Protein AF-A0A842NI59-F1 (afdb_monomer_lite)

Sequence (125 aa):
MMEKKIRGVEQELAMNCQPSLPPRSLVHLVGMAVEELKREGLVTGIKVEEEPFDYMALNGFRVYNDMGHLELSSPSYNSPMEAVVYDKVAELFSYYAVRNLKGYFREINAYKNNVSNVKEDGGWT

pLDDT: mean 88.49, std 12.4, range [40.47, 97.81]

Foldseek 3Di:
DQFFDKDKDKFWKAKAFPVGDDLQCLLVLLLQLLVLCVVVVQWDPDAPDPDRSFTAGPQGWTWGQDSNTTMTMHHIGGDVVVVVVVVVVVVVSQCSSCVVVVVVGVDMHIDRDDFDPDDDPPDGD

Structure (mmCIF, N/CA/C/O backbone):
data_AF-A0A842NI59-F1
#
_entry.id   AF-A0A842NI59-F1
#
loop_
_atom_site.group_PDB
_atom_site.id
_atom_site.type_symbol
_atom_site.label_atom_id
_atom_site.label_alt_id
_atom_site.label_comp_id
_atom_site.label_asym_id
_atom_site.label_entity_id
_atom_site.label_seq_id
_atom_site.pdbx_PDB_ins_code
_atom_site.Cartn_x
_atom_site.Cartn_y
_atom_site.Cartn_z
_atom_site.occupancy
_atom_site.B_iso_or_equiv
_atom_site.auth_seq_id
_atom_site.auth_comp_id
_atom_site.auth_asym_id
_atom_site.auth_atom_id
_atom_site.pdbx_PDB_model_num
ATOM 1 N N . MET A 1 1 ? 14.122 6.771 -30.384 1.00 64.62 1 MET A N 1
ATOM 2 C CA . MET A 1 1 ? 14.294 5.498 -29.647 1.00 64.62 1 MET A CA 1
ATOM 3 C C . MET A 1 1 ? 14.009 5.800 -28.183 1.00 64.62 1 MET A C 1
ATOM 5 O O . MET A 1 1 ? 14.539 6.793 -27.703 1.00 64.62 1 MET A O 1
ATOM 9 N N . MET A 1 2 ? 13.117 5.066 -27.513 1.00 66.81 2 MET A N 1
ATOM 10 C CA . MET A 1 2 ? 12.779 5.364 -26.115 1.00 66.81 2 MET A CA 1
ATOM 11 C C . MET A 1 2 ? 13.917 4.888 -25.203 1.00 66.81 2 MET A C 1
ATOM 13 O O . MET A 1 2 ? 14.394 3.763 -25.346 1.00 66.81 2 MET A O 1
ATOM 17 N N . GLU A 1 3 ? 14.390 5.763 -24.321 1.00 74.38 3 GLU A N 1
ATOM 18 C CA . GLU A 1 3 ? 15.573 5.527 -23.495 1.00 74.38 3 GLU A CA 1
ATOM 19 C C . GLU A 1 3 ? 15.314 4.452 -22.421 1.00 74.38 3 GLU A C 1
ATOM 21 O O . GLU A 1 3 ? 14.412 4.593 -21.585 1.00 74.38 3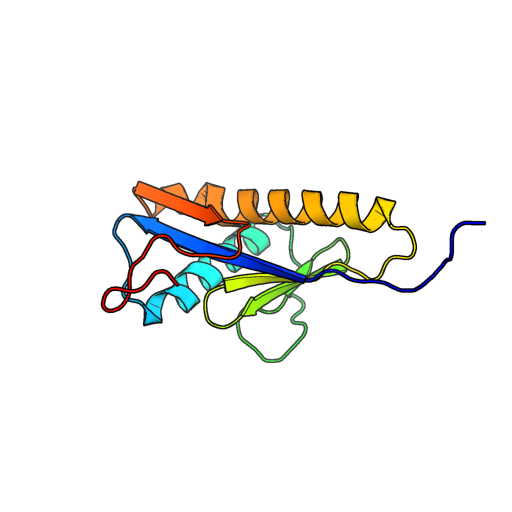 GLU A O 1
ATOM 26 N N . LYS A 1 4 ? 16.119 3.381 -22.430 1.00 82.56 4 LYS A N 1
ATOM 27 C CA . LYS A 1 4 ? 16.081 2.302 -21.433 1.00 82.56 4 LYS A CA 1
ATOM 28 C C . LYS A 1 4 ? 16.970 2.668 -20.239 1.00 82.56 4 LYS A C 1
ATOM 30 O O . LYS A 1 4 ? 18.153 2.346 -20.226 1.00 82.56 4 LYS A O 1
ATOM 35 N N . LYS A 1 5 ? 16.391 3.367 -19.265 1.00 89.62 5 LYS A N 1
ATOM 36 C CA . LYS A 1 5 ? 17.001 3.680 -17.963 1.00 89.62 5 LYS A CA 1
ATOM 37 C C . LYS A 1 5 ? 16.317 2.872 -16.870 1.00 89.62 5 LYS A C 1
ATOM 39 O O . LYS A 1 5 ? 15.096 2.749 -16.919 1.00 89.62 5 LYS A O 1
ATOM 44 N N . ILE A 1 6 ? 17.084 2.421 -15.883 1.00 94.06 6 ILE A N 1
ATOM 45 C CA . ILE A 1 6 ? 16.520 1.883 -14.642 1.00 94.06 6 ILE A CA 1
ATOM 46 C C . ILE A 1 6 ? 15.786 3.014 -13.920 1.00 94.06 6 ILE A C 1
ATOM 48 O O . ILE A 1 6 ? 16.285 4.138 -13.840 1.00 94.06 6 ILE A O 1
ATOM 52 N N . ARG A 1 7 ? 14.578 2.717 -13.452 1.00 94.62 7 ARG A N 1
ATOM 53 C CA . ARG A 1 7 ? 13.674 3.626 -12.748 1.00 94.62 7 ARG A CA 1
ATOM 54 C C . ARG A 1 7 ? 12.979 2.869 -11.618 1.00 94.62 7 ARG A C 1
ATOM 56 O O . ARG A 1 7 ? 12.899 1.642 -11.662 1.00 94.62 7 ARG A O 1
ATOM 63 N N . GLY A 1 8 ? 12.451 3.621 -10.665 1.00 96.06 8 GLY A N 1
ATOM 64 C CA . GLY A 1 8 ? 11.566 3.155 -9.605 1.00 96.06 8 GLY A CA 1
ATOM 65 C C . GLY A 1 8 ? 10.626 4.288 -9.198 1.00 96.06 8 GLY A C 1
ATOM 66 O O . GLY A 1 8 ? 10.885 5.450 -9.526 1.00 96.06 8 GLY A O 1
ATOM 67 N N . VAL A 1 9 ? 9.534 3.939 -8.528 1.00 95.88 9 VAL A N 1
ATOM 68 C CA . VAL A 1 9 ? 8.608 4.882 -7.902 1.00 95.88 9 VAL A CA 1
ATOM 69 C C . VAL A 1 9 ? 8.275 4.401 -6.496 1.00 95.88 9 VAL A C 1
ATOM 71 O O . VAL A 1 9 ? 8.064 3.209 -6.276 1.00 95.88 9 VAL A O 1
ATOM 74 N N . GLU A 1 10 ? 8.213 5.351 -5.577 1.00 96.38 10 GLU A N 1
ATOM 75 C CA . GLU A 1 10 ? 7.811 5.180 -4.186 1.00 96.38 10 GLU A CA 1
ATOM 76 C C . GLU A 1 10 ? 6.480 5.904 -3.982 1.00 96.38 10 GLU A C 1
ATOM 78 O O . GLU A 1 10 ? 6.249 6.983 -4.538 1.00 96.38 10 GLU A O 1
ATOM 83 N N . GLN A 1 11 ? 5.558 5.256 -3.275 1.00 96.44 11 GLN A N 1
ATOM 84 C CA . GLN A 1 11 ? 4.232 5.790 -2.981 1.00 96.44 11 GLN A CA 1
ATOM 85 C C . GLN A 1 11 ? 3.944 5.638 -1.498 1.00 96.44 11 GLN A C 1
ATOM 87 O O . GLN A 1 11 ? 3.689 4.529 -1.031 1.00 96.44 11 GLN A O 1
ATOM 92 N N . GLU A 1 12 ? 3.916 6.764 -0.799 1.00 95.69 12 GLU A N 1
ATOM 93 C CA . GLU A 1 12 ? 3.452 6.864 0.578 1.00 95.69 12 GLU A CA 1
ATOM 94 C C . GLU A 1 12 ? 1.931 7.036 0.596 1.00 95.69 12 GLU A C 1
ATOM 96 O O . GLU A 1 12 ? 1.373 7.946 -0.026 1.00 95.69 12 GLU A O 1
ATOM 101 N N . LEU A 1 13 ? 1.238 6.142 1.299 1.00 95.94 13 LEU A N 1
ATOM 102 C CA . LEU A 1 13 ? -0.209 6.193 1.450 1.00 95.94 13 LEU A CA 1
ATOM 103 C C . LEU A 1 13 ? -0.569 6.600 2.876 1.00 95.94 13 LEU A C 1
ATOM 105 O O . LEU A 1 13 ? -0.317 5.866 3.837 1.00 95.94 13 LEU A O 1
ATOM 109 N N . ALA A 1 14 ? -1.232 7.748 3.004 1.00 93.62 14 ALA A N 1
ATOM 110 C CA . ALA A 1 14 ? -1.803 8.186 4.270 1.00 93.62 14 ALA A CA 1
ATOM 111 C C . ALA A 1 14 ? -3.012 7.322 4.629 1.00 93.62 14 ALA A C 1
ATOM 113 O O . ALA A 1 14 ? -3.867 7.056 3.784 1.00 93.62 14 ALA A O 1
ATOM 114 N N . MET A 1 15 ? -3.114 6.899 5.890 1.00 93.31 15 MET A N 1
ATOM 115 C CA . MET A 1 15 ? -4.207 6.046 6.359 1.00 93.31 15 MET A CA 1
ATOM 116 C C . MET A 1 15 ? -5.003 6.707 7.482 1.00 93.31 15 MET A C 1
ATOM 118 O O . MET A 1 15 ? -4.443 7.337 8.375 1.00 93.31 15 MET A O 1
ATOM 122 N N . ASN A 1 16 ? -6.325 6.522 7.474 1.00 92.12 16 ASN A N 1
ATOM 123 C CA . ASN A 1 16 ? -7.187 6.897 8.594 1.00 92.12 16 ASN A CA 1
ATOM 124 C C . ASN A 1 16 ? -8.259 5.837 8.854 1.00 92.12 16 ASN A C 1
ATOM 126 O O . ASN A 1 16 ? -8.560 5.009 7.995 1.00 92.12 16 ASN A O 1
ATOM 130 N N . CYS A 1 17 ? -8.857 5.879 10.040 1.00 94.06 17 CYS A N 1
ATOM 131 C CA . CYS A 1 17 ? -9.971 5.013 10.398 1.00 94.06 17 CYS A CA 1
ATOM 132 C C . CYS A 1 17 ? -10.969 5.720 11.323 1.00 94.06 17 CYS A C 1
ATOM 134 O O . CYS A 1 17 ? -10.677 6.788 11.862 1.00 94.06 17 CYS A O 1
ATOM 136 N N . GLN A 1 18 ? -12.154 5.125 11.490 1.00 92.94 18 GLN A N 1
ATOM 137 C CA . GLN A 1 18 ? -13.159 5.532 12.471 1.00 92.94 18 GLN A CA 1
ATOM 138 C C . GLN A 1 18 ? -13.509 4.366 13.414 1.00 92.94 18 GLN A C 1
ATOM 140 O O . GLN A 1 18 ? -13.909 3.302 12.925 1.00 92.94 18 GLN A O 1
ATOM 145 N N . PRO A 1 19 ? -13.426 4.551 14.748 1.00 90.94 19 PRO A N 1
ATOM 146 C CA . PRO A 1 19 ? -13.002 5.774 15.447 1.00 90.94 19 PRO A CA 1
ATOM 147 C C . PRO A 1 19 ? -11.523 6.113 15.200 1.00 90.94 19 PRO A C 1
ATOM 149 O O . PRO A 1 19 ? -10.704 5.213 15.029 1.00 90.94 19 PRO A O 1
ATOM 152 N N . SER A 1 20 ? -11.195 7.409 15.184 1.00 89.06 20 SER A N 1
ATOM 153 C CA . SER A 1 20 ? -9.816 7.867 14.987 1.00 89.06 20 SER A CA 1
ATOM 154 C C . SER A 1 20 ? -8.894 7.323 16.079 1.00 89.06 20 SER A C 1
ATOM 156 O O . SER A 1 20 ? -9.209 7.393 17.269 1.00 89.06 20 SER A O 1
ATOM 158 N N . LEU A 1 21 ? -7.731 6.817 15.674 1.00 87.00 21 LEU A N 1
ATOM 159 C CA . LEU A 1 21 ? -6.692 6.378 16.599 1.00 87.00 21 LEU A CA 1
ATOM 160 C C . LEU A 1 21 ? -5.838 7.567 17.081 1.00 87.00 21 LEU A C 1
ATOM 162 O O . LEU A 1 21 ? -5.703 8.556 16.358 1.00 87.00 21 LEU A O 1
ATOM 166 N N . PRO A 1 22 ? -5.212 7.485 18.272 1.00 86.62 22 PRO A N 1
ATOM 167 C CA . PRO A 1 22 ? -4.216 8.466 18.697 1.00 86.62 22 PRO A CA 1
ATOM 168 C C . PRO A 1 22 ? -3.052 8.549 17.690 1.00 86.62 22 PRO A C 1
ATOM 170 O O . PRO A 1 22 ? -2.671 7.504 17.161 1.00 86.62 22 PRO A O 1
ATOM 173 N N . PRO A 1 23 ? -2.404 9.715 17.485 1.00 77.19 23 PRO A N 1
ATOM 174 C CA . PRO A 1 23 ? -1.402 9.905 16.424 1.00 77.19 23 PRO A CA 1
ATOM 175 C C . PRO A 1 23 ? -0.294 8.839 16.379 1.00 77.19 23 PRO A C 1
ATOM 177 O O . PRO A 1 23 ? 0.014 8.284 15.331 1.00 77.19 23 PRO A O 1
ATOM 180 N N . ARG A 1 24 ? 0.244 8.445 17.541 1.00 80.00 24 ARG A N 1
ATOM 181 C CA . ARG A 1 24 ? 1.305 7.420 17.647 1.00 80.00 24 ARG A CA 1
ATOM 182 C C . ARG A 1 24 ? 0.847 5.992 17.312 1.00 80.00 24 ARG A C 1
ATOM 184 O O . ARG A 1 24 ? 1.655 5.070 17.293 1.00 80.00 24 ARG A O 1
ATOM 191 N N . SER A 1 25 ? -0.446 5.791 17.079 1.00 86.88 25 SER A N 1
ATOM 192 C CA . SER A 1 25 ? -1.029 4.488 16.752 1.00 86.88 25 SER A CA 1
ATOM 193 C C . SER A 1 25 ? -1.157 4.258 15.244 1.00 86.88 25 SER A C 1
ATOM 195 O O . SER A 1 25 ? -1.496 3.147 14.847 1.00 86.88 25 SER A O 1
ATOM 197 N N . LEU A 1 26 ? -0.845 5.249 14.398 1.00 86.50 26 LEU A N 1
ATOM 198 C CA . LEU A 1 26 ? -0.849 5.080 12.937 1.00 86.50 26 LEU A CA 1
ATOM 199 C C . LEU A 1 26 ? 0.137 4.000 12.478 1.00 86.50 26 LEU A C 1
ATOM 201 O O . LEU A 1 26 ? -0.207 3.175 11.639 1.00 86.50 26 LEU A O 1
ATOM 205 N N . VAL A 1 27 ? 1.301 3.906 13.128 1.00 88.62 27 VAL A N 1
ATOM 206 C CA . VAL A 1 27 ? 2.270 2.819 12.906 1.00 88.62 27 VAL A CA 1
ATOM 207 C C . VAL A 1 27 ? 1.620 1.440 13.097 1.00 88.62 27 VAL A C 1
ATOM 209 O O . VAL A 1 27 ? 1.872 0.520 12.324 1.00 88.62 27 VAL A O 1
ATOM 212 N N . HIS A 1 28 ? 0.730 1.293 14.082 1.00 91.00 28 HIS A N 1
ATOM 213 C CA . HIS A 1 28 ? 0.017 0.035 14.309 1.00 91.00 28 HIS A CA 1
ATOM 214 C C . HIS A 1 28 ? -1.044 -0.215 13.234 1.00 91.00 28 HIS A C 1
ATOM 216 O O . HIS A 1 28 ? -1.201 -1.350 12.796 1.00 91.00 28 HIS A O 1
ATOM 222 N N . LEU A 1 29 ? -1.741 0.833 12.782 1.00 93.69 29 LEU A N 1
ATOM 223 C CA . LEU A 1 29 ? -2.722 0.734 11.701 1.00 93.69 29 LEU A CA 1
ATOM 224 C C . LEU A 1 29 ? -2.077 0.253 10.394 1.00 93.69 29 LEU A C 1
ATOM 226 O O . LEU A 1 29 ? -2.597 -0.661 9.758 1.00 93.69 29 LEU A O 1
ATOM 230 N N . VAL A 1 30 ? -0.924 0.818 10.031 1.00 94.56 30 VAL A N 1
ATOM 231 C CA . VAL A 1 30 ? -0.147 0.368 8.869 1.00 94.56 30 VAL A CA 1
ATOM 232 C C . VAL A 1 30 ? 0.345 -1.064 9.069 1.00 94.56 30 VAL A C 1
ATOM 234 O O . VAL A 1 30 ? 0.204 -1.883 8.167 1.00 94.56 30 VAL A O 1
ATOM 237 N N . GLY A 1 31 ? 0.832 -1.417 10.264 1.00 93.44 31 GLY A N 1
ATOM 238 C CA . GLY A 1 31 ? 1.216 -2.797 10.578 1.00 93.44 31 GLY A CA 1
ATOM 239 C C . GLY A 1 31 ? 0.069 -3.799 10.379 1.00 93.44 31 GLY A C 1
ATOM 240 O O . GLY A 1 31 ? 0.273 -4.862 9.796 1.00 93.44 31 GLY A O 1
ATOM 241 N N . MET A 1 32 ? -1.158 -3.446 10.782 1.00 95.00 32 MET A N 1
ATOM 242 C CA . MET A 1 32 ? -2.349 -4.260 10.502 1.00 95.00 32 MET A CA 1
ATOM 243 C C . MET A 1 32 ? -2.599 -4.400 8.996 1.00 95.00 32 MET A C 1
ATOM 245 O O . MET A 1 32 ? -2.900 -5.494 8.529 1.00 95.00 32 MET A O 1
ATOM 249 N N . ALA A 1 33 ? -2.442 -3.318 8.234 1.00 95.75 33 ALA A N 1
ATOM 250 C CA . ALA A 1 33 ? -2.631 -3.312 6.787 1.00 95.75 33 ALA A CA 1
ATOM 251 C C . ALA A 1 33 ? -1.606 -4.207 6.060 1.00 95.75 33 ALA A C 1
ATOM 253 O O . ALA A 1 33 ? -1.966 -4.980 5.172 1.00 95.75 33 ALA A O 1
ATOM 254 N N . VAL A 1 34 ? -0.338 -4.166 6.479 1.00 94.50 34 VAL A N 1
ATOM 255 C CA . VAL A 1 34 ? 0.720 -5.045 5.958 1.00 94.50 34 VAL A CA 1
ATOM 256 C C . VAL A 1 34 ? 0.439 -6.514 6.293 1.00 94.50 34 VAL A C 1
ATOM 258 O O . VAL A 1 34 ? 0.604 -7.391 5.443 1.00 94.50 34 VAL A O 1
ATOM 261 N N . GLU A 1 35 ? -0.040 -6.810 7.503 1.00 92.94 35 GLU A N 1
ATOM 262 C CA . GLU A 1 35 ? -0.430 -8.178 7.863 1.00 92.94 35 GLU A CA 1
ATOM 263 C C . GLU A 1 35 ? -1.656 -8.669 7.070 1.00 92.94 35 GLU A C 1
ATOM 265 O O . GLU A 1 35 ? -1.723 -9.856 6.748 1.00 92.94 35 GLU A O 1
ATOM 270 N N . GLU A 1 36 ? -2.587 -7.794 6.673 1.00 94.62 36 GLU A N 1
ATOM 271 C CA . GLU A 1 36 ? -3.655 -8.162 5.730 1.00 94.62 36 GLU A CA 1
ATOM 272 C C . GLU A 1 36 ? -3.092 -8.531 4.353 1.00 94.62 36 GLU A C 1
ATOM 274 O O . GLU A 1 36 ? -3.429 -9.587 3.820 1.00 94.62 36 GLU A O 1
ATOM 279 N N . LEU A 1 37 ? -2.153 -7.753 3.805 1.00 94.56 37 LEU A N 1
ATOM 280 C CA . LEU A 1 37 ? -1.489 -8.101 2.539 1.00 94.56 37 LEU A CA 1
ATOM 281 C C . LEU A 1 37 ? -0.786 -9.463 2.598 1.00 94.56 37 LEU A C 1
ATOM 283 O O . LEU A 1 37 ? -0.775 -10.214 1.618 1.00 94.56 37 LEU A O 1
ATOM 287 N N . LYS A 1 38 ? -0.219 -9.801 3.756 1.00 92.31 38 LYS A N 1
ATOM 288 C CA . LYS A 1 38 ? 0.413 -11.099 4.003 1.00 92.31 38 LYS A CA 1
ATOM 289 C C . LYS A 1 38 ? -0.609 -12.229 4.078 1.00 92.31 38 LYS A C 1
ATOM 291 O O . LYS A 1 38 ? -0.374 -13.289 3.504 1.00 92.31 38 LYS A O 1
ATOM 296 N N . ARG A 1 39 ? -1.752 -12.013 4.738 1.00 92.25 39 ARG A N 1
ATOM 297 C CA . ARG A 1 39 ? -2.867 -12.980 4.787 1.00 92.25 39 ARG A CA 1
ATOM 298 C C . ARG A 1 39 ? -3.446 -13.264 3.405 1.00 92.25 39 ARG A C 1
ATOM 300 O O . ARG A 1 39 ? -3.783 -14.407 3.119 1.00 92.25 39 ARG A O 1
ATOM 307 N N . GLU A 1 40 ? -3.505 -12.249 2.550 1.00 92.44 40 GLU A N 1
ATOM 308 C CA . GLU A 1 40 ? -3.928 -12.367 1.149 1.00 92.44 40 GLU A CA 1
ATOM 309 C C . GLU A 1 40 ? -2.877 -13.051 0.253 1.00 92.44 40 GLU A C 1
ATOM 311 O O . GLU A 1 40 ? -3.131 -13.303 -0.924 1.00 92.44 40 GLU A O 1
ATOM 316 N N . GLY A 1 41 ? -1.685 -13.353 0.783 1.00 92.12 41 GLY A N 1
ATOM 317 C CA . GLY A 1 41 ? -0.594 -13.967 0.025 1.00 92.12 41 GLY A CA 1
ATOM 318 C C . GLY A 1 41 ? 0.022 -13.041 -1.027 1.00 92.12 41 GLY A C 1
ATOM 319 O O . GLY A 1 41 ? 0.653 -13.523 -1.966 1.00 92.12 41 GLY A O 1
ATOM 320 N N . LEU A 1 42 ? -0.165 -11.724 -0.898 1.00 92.19 42 LEU A N 1
ATOM 321 C CA . LEU A 1 42 ? 0.363 -10.729 -1.838 1.00 92.19 42 LEU A CA 1
ATOM 322 C C . LEU A 1 42 ? 1.809 -10.339 -1.517 1.00 92.19 42 LEU A C 1
ATOM 324 O O . LEU A 1 42 ? 2.573 -9.983 -2.420 1.00 92.19 42 LEU A O 1
ATOM 328 N N . VAL A 1 43 ? 2.191 -10.443 -0.242 1.00 90.56 43 VAL A N 1
ATOM 329 C CA . VAL A 1 43 ? 3.573 -10.280 0.212 1.00 90.56 43 VAL A CA 1
ATOM 330 C C . VAL A 1 43 ? 4.169 -11.589 0.699 1.00 90.56 43 VAL A C 1
ATOM 332 O O . VAL A 1 43 ? 3.477 -12.478 1.196 1.00 90.56 43 VAL A O 1
ATOM 335 N N . THR A 1 44 ? 5.478 -11.716 0.527 1.00 81.00 44 THR A N 1
ATOM 336 C CA . THR A 1 44 ? 6.241 -12.843 1.052 1.00 81.00 44 THR A CA 1
ATOM 337 C C . THR A 1 44 ? 6.500 -12.654 2.543 1.00 81.00 44 THR A C 1
ATOM 339 O O . THR A 1 44 ? 6.482 -11.544 3.065 1.00 81.00 44 THR A O 1
ATOM 342 N N . GLY A 1 45 ? 6.809 -13.747 3.241 1.00 71.44 45 GLY A N 1
ATOM 343 C CA . GLY A 1 45 ? 7.367 -13.669 4.593 1.00 71.44 45 GLY A CA 1
ATOM 344 C C . GLY A 1 45 ? 8.834 -13.219 4.631 1.00 71.44 45 GLY A C 1
ATOM 345 O O . GLY A 1 45 ? 9.418 -13.216 5.713 1.00 71.44 45 GLY A O 1
ATOM 346 N N . ILE A 1 46 ? 9.443 -12.897 3.480 1.00 75.81 46 ILE A N 1
ATOM 347 C CA . ILE A 1 46 ? 10.825 -12.421 3.405 1.00 75.81 46 ILE A CA 1
ATOM 348 C C . ILE A 1 46 ? 10.830 -10.952 3.805 1.00 75.81 46 ILE A C 1
ATOM 350 O O . ILE A 1 46 ? 10.199 -10.122 3.145 1.00 75.81 46 ILE A O 1
ATOM 354 N N . LYS A 1 47 ? 11.558 -10.656 4.880 1.00 78.56 47 LYS A N 1
ATOM 355 C CA . LYS A 1 47 ? 11.825 -9.287 5.302 1.00 78.56 47 LYS A CA 1
ATOM 356 C C . LYS A 1 47 ? 12.965 -8.690 4.488 1.00 78.56 47 LYS A C 1
ATOM 358 O O . LYS A 1 47 ? 13.943 -9.395 4.233 1.00 78.56 47 LYS A O 1
ATOM 363 N N . VAL A 1 48 ? 12.822 -7.434 4.073 1.00 77.38 48 VAL A N 1
ATOM 364 C CA . VAL A 1 48 ? 13.862 -6.726 3.306 1.00 77.38 48 VAL A CA 1
ATOM 365 C C . VAL A 1 48 ? 14.902 -6.134 4.255 1.00 77.38 48 VAL A C 1
ATOM 367 O O . VAL A 1 48 ? 16.089 -6.400 4.082 1.00 77.38 48 VAL A O 1
ATOM 370 N N . GLU A 1 49 ? 14.462 -5.434 5.300 1.00 78.25 49 GLU A N 1
ATOM 371 C CA . GLU A 1 49 ? 15.314 -4.954 6.390 1.00 78.25 49 GLU A CA 1
ATOM 372 C C . GLU A 1 49 ? 14.884 -5.515 7.758 1.00 78.25 49 GLU A C 1
ATOM 374 O O . GLU A 1 49 ? 13.919 -6.275 7.886 1.00 78.25 49 GLU A O 1
ATOM 379 N N . GLU A 1 50 ? 15.641 -5.179 8.807 1.00 72.06 50 GLU A N 1
ATOM 380 C CA . GLU A 1 50 ? 15.329 -5.590 10.183 1.00 72.06 50 GLU A CA 1
ATOM 381 C C . GLU A 1 50 ? 14.114 -4.847 10.771 1.00 72.06 50 GLU A C 1
ATOM 383 O O . GLU A 1 5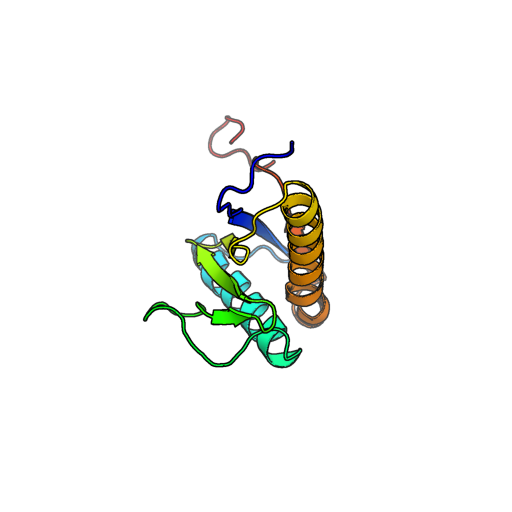0 ? 13.618 -5.227 11.839 1.00 72.06 50 GLU A O 1
ATOM 388 N N . GLU A 1 51 ? 13.595 -3.830 10.077 1.00 69.94 51 GLU A N 1
ATOM 389 C CA . GLU A 1 51 ? 12.443 -3.065 10.540 1.00 69.94 51 GLU A CA 1
ATOM 390 C C . GLU A 1 51 ? 11.145 -3.901 10.578 1.00 69.94 51 GLU A C 1
ATOM 392 O O . GLU A 1 51 ? 10.895 -4.778 9.738 1.00 69.94 51 GLU A O 1
ATOM 397 N N . PRO A 1 52 ? 10.275 -3.678 11.583 1.00 72.31 52 PRO A N 1
ATOM 398 C CA . PRO A 1 52 ? 8.960 -4.295 11.616 1.00 72.31 52 PRO A CA 1
ATOM 399 C C . PRO A 1 52 ? 8.139 -3.912 10.381 1.00 72.31 52 PRO A C 1
ATOM 401 O O . PRO A 1 52 ? 8.005 -2.740 10.056 1.00 72.31 52 PRO A O 1
ATOM 404 N N . PHE A 1 53 ? 7.497 -4.909 9.772 1.00 82.50 53 PHE A N 1
ATOM 405 C CA . PHE A 1 53 ? 6.569 -4.742 8.649 1.00 82.50 53 PHE A CA 1
ATOM 406 C C . PHE A 1 53 ? 7.189 -4.379 7.298 1.00 82.50 53 PHE A C 1
ATOM 408 O O . PHE A 1 53 ? 6.449 -3.973 6.413 1.00 82.50 53 PHE A O 1
ATOM 415 N N . ASP A 1 54 ? 8.486 -4.601 7.109 1.00 89.75 54 ASP A N 1
ATOM 416 C CA . ASP A 1 54 ? 9.147 -4.447 5.815 1.00 89.75 54 ASP A CA 1
ATOM 417 C C . ASP A 1 54 ? 9.243 -5.783 5.064 1.00 89.75 54 ASP A C 1
ATOM 419 O O . ASP A 1 54 ? 9.932 -6.705 5.506 1.00 89.75 54 ASP A O 1
ATOM 423 N N . TYR A 1 55 ? 8.532 -5.907 3.941 1.00 92.62 55 TYR A N 1
ATOM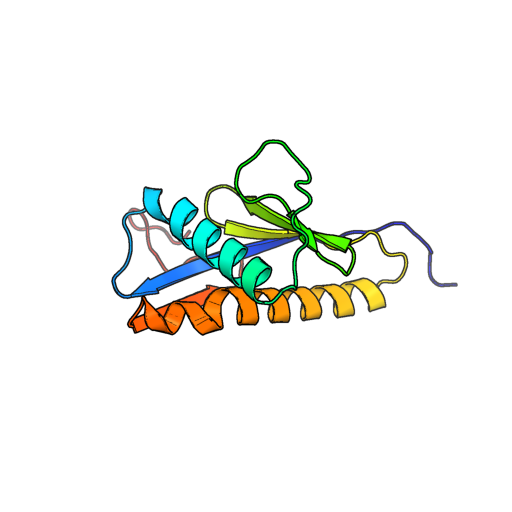 424 C CA . TYR A 1 55 ? 8.393 -7.151 3.185 1.00 92.62 55 TYR A CA 1
ATOM 425 C C . TYR A 1 55 ? 8.535 -6.958 1.675 1.00 92.62 55 TYR A C 1
ATOM 427 O O . TYR A 1 55 ? 8.217 -5.913 1.113 1.00 92.62 55 TYR A O 1
ATOM 435 N N . MET A 1 56 ? 8.933 -8.031 0.990 1.00 94.56 56 MET A N 1
ATOM 436 C CA . MET A 1 56 ? 8.928 -8.099 -0.473 1.00 94.56 56 MET A CA 1
ATOM 437 C C . MET A 1 56 ? 7.631 -8.735 -0.988 1.00 94.56 56 MET A C 1
ATOM 439 O O . MET A 1 56 ? 7.254 -9.829 -0.559 1.00 94.56 56 MET A O 1
ATOM 443 N N . ALA A 1 57 ? 6.968 -8.099 -1.946 1.00 94.50 57 ALA A N 1
ATOM 444 C CA . ALA A 1 57 ? 5.826 -8.635 -2.673 1.00 94.50 57 ALA A CA 1
ATOM 445 C C . ALA A 1 57 ? 6.232 -9.616 -3.778 1.00 94.50 57 ALA A C 1
ATOM 447 O O . ALA A 1 57 ? 7.339 -9.560 -4.312 1.00 94.50 57 ALA A O 1
ATOM 448 N N . LEU A 1 58 ? 5.308 -10.492 -4.187 1.00 89.25 58 LEU A N 1
ATOM 449 C CA . LEU A 1 58 ? 5.577 -11.498 -5.230 1.00 89.25 58 LEU A CA 1
ATOM 450 C C . LEU A 1 58 ? 5.929 -10.893 -6.599 1.00 89.25 58 LEU A C 1
ATOM 452 O O . LEU A 1 58 ? 6.579 -11.541 -7.415 1.00 89.25 58 LEU A O 1
ATOM 456 N N . ASN A 1 59 ? 5.506 -9.657 -6.851 1.00 92.50 59 ASN A N 1
ATOM 457 C CA . ASN A 1 59 ? 5.822 -8.902 -8.061 1.00 92.50 59 ASN A CA 1
ATOM 458 C C . ASN A 1 59 ? 7.056 -7.989 -7.909 1.00 92.50 59 ASN A C 1
ATOM 460 O O . ASN A 1 59 ? 7.325 -7.197 -8.808 1.00 92.50 59 ASN A O 1
ATOM 464 N N . GLY A 1 60 ? 7.786 -8.080 -6.792 1.00 94.00 60 GLY A N 1
ATOM 465 C CA . GLY A 1 60 ? 9.014 -7.325 -6.545 1.00 94.00 60 GLY A CA 1
ATOM 466 C C . GLY A 1 60 ? 8.826 -5.934 -5.934 1.00 94.00 60 GLY A C 1
ATOM 467 O O . GLY A 1 60 ? 9.790 -5.175 -5.903 1.00 94.00 60 GLY A O 1
ATOM 468 N N . PHE A 1 61 ? 7.624 -5.580 -5.465 1.00 96.69 61 PHE A N 1
ATOM 469 C CA . PHE A 1 61 ? 7.456 -4.385 -4.632 1.00 96.69 61 PHE A CA 1
ATOM 470 C C . PHE A 1 61 ? 8.099 -4.573 -3.259 1.00 96.69 61 PHE A C 1
ATOM 472 O O . PHE A 1 61 ? 7.923 -5.623 -2.646 1.00 96.69 61 PHE A O 1
ATOM 479 N N . ARG A 1 62 ? 8.734 -3.532 -2.727 1.00 96.12 62 ARG A N 1
ATOM 480 C CA . ARG A 1 62 ? 8.947 -3.405 -1.282 1.00 96.12 62 ARG A CA 1
ATOM 481 C C . ARG A 1 62 ? 7.687 -2.799 -0.664 1.00 96.12 62 ARG A C 1
ATOM 483 O O . ARG A 1 62 ? 7.130 -1.853 -1.216 1.00 96.12 62 ARG A O 1
ATOM 490 N N . VAL A 1 63 ? 7.223 -3.367 0.441 1.00 96.12 63 VAL A N 1
ATOM 491 C CA . VAL A 1 63 ? 6.022 -2.943 1.169 1.00 96.12 63 VAL A CA 1
ATOM 492 C C . VAL A 1 63 ? 6.405 -2.753 2.624 1.00 96.12 63 VAL A C 1
ATOM 494 O O . VAL A 1 63 ? 6.804 -3.725 3.264 1.00 96.12 63 VAL A O 1
ATOM 497 N N . TYR A 1 64 ? 6.289 -1.533 3.140 1.00 94.44 64 TYR A N 1
ATOM 498 C CA . TYR A 1 64 ? 6.752 -1.228 4.489 1.00 94.44 64 TYR A CA 1
ATOM 499 C C . TYR A 1 64 ? 5.986 -0.084 5.147 1.00 94.44 64 TYR A C 1
ATOM 501 O O . TYR A 1 64 ? 5.073 0.514 4.575 1.00 94.44 64 TYR A O 1
ATOM 509 N N . ASN A 1 65 ? 6.318 0.143 6.411 1.00 92.94 65 ASN A N 1
ATOM 510 C CA . ASN A 1 65 ? 5.767 1.207 7.226 1.00 92.94 65 ASN A CA 1
ATOM 511 C C . ASN A 1 65 ? 6.780 2.343 7.319 1.00 92.94 65 ASN A C 1
ATOM 513 O O . ASN A 1 65 ? 7.768 2.201 8.034 1.00 92.94 65 ASN A O 1
ATOM 517 N N . ASP A 1 66 ? 6.511 3.456 6.643 1.00 91.75 66 ASP A N 1
ATOM 518 C CA . ASP A 1 66 ? 7.331 4.658 6.754 1.00 91.75 66 ASP A CA 1
ATOM 519 C C . ASP A 1 66 ? 6.689 5.651 7.724 1.00 91.75 66 ASP A C 1
ATOM 521 O O . ASP A 1 66 ? 5.768 6.400 7.393 1.00 91.75 66 ASP A O 1
ATOM 525 N N . MET A 1 67 ? 7.118 5.588 8.986 1.00 87.88 67 MET A N 1
ATOM 526 C CA . MET A 1 67 ? 6.672 6.487 10.059 1.00 87.88 67 MET A CA 1
ATOM 527 C C . MET A 1 67 ? 5.139 6.638 10.196 1.00 87.88 67 MET A C 1
ATOM 529 O O . MET A 1 67 ? 4.647 7.666 10.663 1.00 87.88 67 MET A O 1
ATOM 533 N N . GLY A 1 68 ? 4.362 5.601 9.862 1.00 89.31 68 GLY A N 1
ATOM 534 C CA . GLY A 1 68 ? 2.895 5.625 9.899 1.00 89.31 68 GLY A CA 1
ATOM 535 C C . GLY A 1 68 ? 2.208 5.828 8.545 1.00 89.31 68 GLY A C 1
ATOM 536 O O . GLY A 1 68 ? 0.976 5.862 8.514 1.00 89.31 68 GLY A O 1
ATOM 537 N N . HIS A 1 69 ? 2.963 5.886 7.448 1.00 93.38 69 HIS A N 1
ATOM 538 C CA . HIS A 1 69 ? 2.467 5.733 6.082 1.00 93.38 69 HIS A CA 1
ATOM 539 C C . HIS A 1 69 ? 2.675 4.296 5.598 1.00 93.38 69 HIS A C 1
ATOM 541 O O . HIS A 1 69 ? 3.688 3.663 5.896 1.00 93.38 69 HIS A O 1
ATOM 547 N N . LEU A 1 70 ? 1.704 3.762 4.854 1.00 96.00 70 LEU A N 1
ATOM 548 C CA . LEU A 1 70 ? 1.911 2.517 4.117 1.00 96.00 70 LEU A CA 1
ATOM 549 C C . LEU A 1 70 ? 2.679 2.859 2.845 1.00 96.00 70 LEU A C 1
ATOM 551 O O . LEU A 1 70 ? 2.103 3.472 1.945 1.00 96.00 70 LEU A O 1
ATOM 555 N N . GLU A 1 71 ? 3.944 2.462 2.768 1.00 96.94 71 GLU A N 1
ATOM 556 C CA . GLU A 1 71 ? 4.780 2.750 1.610 1.00 96.94 71 GLU A CA 1
ATOM 557 C C . GLU A 1 71 ? 4.943 1.535 0.689 1.00 96.94 71 GLU A C 1
ATOM 559 O O . GLU A 1 71 ? 5.103 0.390 1.126 1.00 96.94 71 GLU A O 1
ATOM 564 N N . LEU A 1 72 ? 4.860 1.803 -0.617 1.00 97.19 72 LEU A N 1
ATOM 565 C CA . LEU A 1 72 ? 5.001 0.836 -1.700 1.00 97.19 72 LEU A CA 1
ATOM 566 C C . LEU A 1 72 ? 6.076 1.310 -2.688 1.00 97.19 72 LEU A C 1
ATOM 568 O O . LEU A 1 72 ? 5.822 2.208 -3.495 1.00 97.19 72 LEU A O 1
ATOM 572 N N . SER A 1 73 ? 7.242 0.663 -2.685 1.00 97.12 73 SER A N 1
ATOM 573 C CA . SER A 1 73 ? 8.312 0.919 -3.662 1.00 97.12 73 SER A CA 1
ATOM 574 C C . SER A 1 73 ? 8.259 -0.115 -4.780 1.00 97.12 73 SER A C 1
ATOM 576 O O . SER A 1 73 ? 8.358 -1.318 -4.536 1.00 97.12 73 SER A O 1
ATOM 578 N N . SER A 1 74 ? 8.108 0.334 -6.024 1.00 97.81 74 SER A N 1
ATOM 579 C CA . SER A 1 74 ? 8.033 -0.551 -7.190 1.00 97.81 74 SER A CA 1
ATOM 580 C C . SER A 1 74 ? 9.323 -1.356 -7.403 1.00 97.81 74 SER A C 1
ATOM 582 O O . SER A 1 74 ? 10.404 -0.840 -7.104 1.00 97.81 74 SER A O 1
ATOM 584 N N . PRO A 1 75 ? 9.270 -2.529 -8.066 1.00 96.06 75 PRO A N 1
ATOM 585 C CA . PRO A 1 75 ? 10.479 -3.127 -8.626 1.00 96.06 75 PRO A CA 1
ATOM 586 C C . PRO A 1 75 ? 11.144 -2.173 -9.630 1.00 96.06 75 PRO A C 1
ATOM 588 O O . PRO A 1 75 ? 10.510 -1.277 -10.187 1.00 96.06 75 PRO A O 1
ATOM 591 N N . SER A 1 76 ? 12.425 -2.400 -9.919 1.00 96.19 76 SER A N 1
ATOM 592 C CA . SER A 1 76 ? 13.119 -1.661 -10.978 1.00 96.19 76 SER A CA 1
ATOM 593 C C . SER A 1 76 ? 12.493 -1.912 -12.355 1.00 96.19 76 SER A C 1
ATOM 595 O O . SER A 1 76 ? 12.265 -3.061 -12.735 1.00 96.19 76 SER A O 1
ATOM 597 N N . TYR A 1 77 ? 12.282 -0.850 -13.135 1.00 95.12 77 TYR A N 1
ATOM 598 C CA . TYR A 1 77 ? 11.703 -0.928 -14.482 1.00 95.12 77 TYR A CA 1
ATOM 599 C C . TYR A 1 77 ? 12.397 -0.022 -15.499 1.00 95.12 77 TYR A C 1
ATOM 601 O O . TYR A 1 77 ? 13.127 0.902 -15.141 1.00 95.12 77 TYR A O 1
ATOM 609 N N . ASN A 1 78 ? 12.165 -0.282 -16.792 1.00 95.19 78 ASN A N 1
ATOM 610 C CA . ASN A 1 78 ? 12.921 0.335 -17.889 1.00 95.19 78 ASN A CA 1
ATOM 611 C C . ASN A 1 78 ? 12.065 1.145 -18.874 1.00 95.19 78 ASN A C 1
ATOM 613 O O . ASN A 1 78 ? 12.616 1.832 -19.745 1.00 95.19 78 ASN A O 1
ATOM 617 N N . SER A 1 79 ? 10.740 1.107 -18.735 1.00 92.06 79 SER A N 1
ATOM 618 C CA . SER A 1 79 ? 9.777 1.843 -19.553 1.00 92.06 79 SER A CA 1
ATOM 619 C C . SER A 1 79 ? 8.905 2.779 -18.704 1.00 92.06 79 SER A C 1
ATOM 621 O O . SER A 1 79 ? 8.429 2.378 -17.647 1.00 92.06 79 SER A O 1
ATOM 623 N N . PRO A 1 80 ? 8.597 4.005 -19.167 1.00 91.69 80 PRO A N 1
ATOM 624 C CA . PRO A 1 80 ? 7.609 4.861 -18.511 1.00 91.69 80 PRO A CA 1
ATOM 625 C C . PRO A 1 80 ? 6.203 4.240 -18.481 1.00 91.69 80 PRO A C 1
ATOM 627 O O . PRO A 1 80 ? 5.423 4.562 -17.595 1.00 91.69 80 PRO A O 1
ATOM 630 N N . MET A 1 81 ? 5.874 3.321 -19.398 1.00 93.50 81 MET A N 1
ATOM 631 C CA . MET A 1 81 ? 4.604 2.588 -19.326 1.00 93.50 81 MET A CA 1
ATOM 632 C C . MET A 1 81 ? 4.566 1.647 -18.114 1.00 93.50 81 MET A C 1
ATOM 634 O O . MET A 1 81 ? 3.525 1.507 -17.484 1.00 93.50 81 MET A O 1
ATOM 638 N N . GLU A 1 82 ? 5.700 1.040 -17.749 1.00 94.69 82 GLU A N 1
ATOM 639 C CA . GLU A 1 82 ? 5.783 0.214 -16.538 1.00 94.69 82 GLU A CA 1
ATOM 640 C C . GLU A 1 82 ? 5.571 1.061 -15.281 1.00 94.69 82 GLU A C 1
ATOM 642 O O . GLU A 1 82 ? 4.910 0.595 -14.362 1.00 94.69 82 GLU A O 1
ATOM 647 N N . ALA A 1 83 ? 6.021 2.324 -15.274 1.00 93.75 83 ALA A N 1
ATOM 648 C CA . ALA A 1 83 ? 5.731 3.252 -14.179 1.00 93.75 83 ALA A CA 1
ATOM 649 C C . ALA A 1 83 ? 4.219 3.388 -13.942 1.00 93.75 83 ALA A C 1
ATOM 651 O O . ALA A 1 83 ? 3.768 3.276 -12.812 1.00 93.75 83 ALA A O 1
ATOM 652 N N . VAL A 1 84 ? 3.430 3.559 -15.010 1.00 95.94 84 VAL A N 1
ATOM 653 C CA . VAL A 1 84 ? 1.961 3.667 -14.923 1.00 95.94 84 VAL A CA 1
ATOM 654 C C . VAL A 1 84 ? 1.326 2.352 -14.466 1.00 95.94 84 VAL A C 1
ATOM 656 O O . VAL A 1 84 ? 0.379 2.357 -13.685 1.00 95.94 84 VAL A O 1
ATOM 659 N N . VAL A 1 85 ? 1.839 1.211 -14.933 1.00 97.25 85 VAL A N 1
ATOM 660 C CA . VAL A 1 85 ? 1.347 -0.102 -14.492 1.00 97.25 85 VAL A CA 1
ATOM 661 C C . VAL A 1 85 ? 1.602 -0.291 -12.998 1.00 97.25 85 VAL A C 1
ATOM 663 O O . VAL A 1 85 ? 0.678 -0.631 -12.263 1.00 97.25 85 VAL A O 1
ATOM 666 N N . TYR A 1 86 ? 2.824 -0.033 -12.534 1.00 97.56 86 TYR A N 1
ATOM 667 C CA . TYR A 1 86 ? 3.183 -0.177 -11.127 1.00 97.56 86 TYR A CA 1
ATOM 668 C C . TYR A 1 86 ? 2.486 0.853 -10.233 1.00 97.56 86 TYR A C 1
ATOM 670 O O . TYR A 1 86 ? 2.060 0.509 -9.133 1.00 97.56 86 TYR A O 1
ATOM 678 N N . ASP A 1 87 ? 2.247 2.063 -10.736 1.00 96.62 87 ASP A N 1
ATOM 679 C CA . ASP A 1 87 ? 1.409 3.077 -10.094 1.00 96.62 87 ASP A CA 1
ATOM 680 C C . ASP A 1 87 ? -0.002 2.554 -9.773 1.00 96.62 87 ASP A C 1
ATOM 682 O O . ASP A 1 87 ? -0.500 2.713 -8.657 1.00 96.62 87 ASP A O 1
ATOM 686 N N . LYS A 1 88 ? -0.624 1.847 -10.724 1.00 97.62 88 LYS A N 1
ATOM 687 C CA . LYS A 1 88 ? -1.956 1.248 -10.543 1.00 97.62 88 LYS A CA 1
ATOM 688 C C . LYS A 1 88 ? -1.954 -0.040 -9.743 1.00 97.62 88 LYS A C 1
ATOM 690 O O . LYS A 1 88 ? -2.907 -0.308 -9.015 1.00 97.62 88 LYS A O 1
ATOM 695 N N . VAL A 1 89 ? -0.883 -0.816 -9.821 1.00 96.88 89 VAL A N 1
ATOM 696 C CA . VAL A 1 89 ? -0.700 -1.975 -8.946 1.00 96.88 89 VAL A CA 1
ATOM 697 C C . VAL A 1 89 ? -0.606 -1.538 -7.481 1.00 96.88 89 VAL A C 1
ATOM 699 O O . VAL A 1 89 ? -1.225 -2.175 -6.634 1.00 96.88 89 VAL A O 1
ATOM 702 N N . ALA A 1 90 ? 0.070 -0.430 -7.175 1.00 97.00 90 ALA A N 1
ATOM 703 C CA . ALA A 1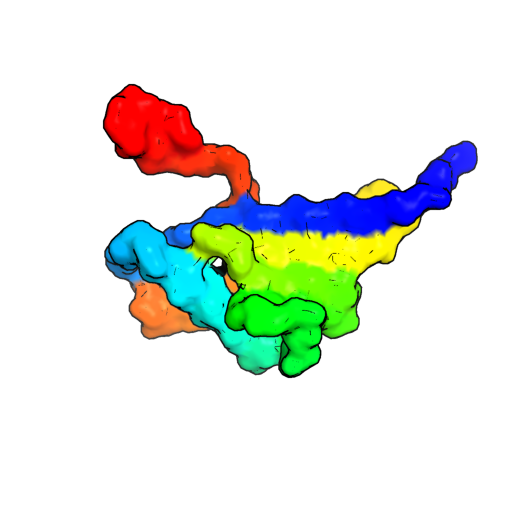 90 ? 0.132 0.103 -5.815 1.00 97.00 90 ALA A CA 1
ATOM 704 C C . ALA A 1 90 ? -1.252 0.520 -5.271 1.00 97.00 90 ALA A C 1
ATOM 706 O O . ALA A 1 90 ? -1.583 0.223 -4.123 1.00 97.00 90 ALA A O 1
ATOM 707 N N . GLU A 1 91 ? -2.120 1.101 -6.107 1.00 97.06 91 GLU A N 1
ATOM 708 C CA . GLU A 1 91 ? -3.522 1.372 -5.737 1.00 97.06 91 GLU A CA 1
ATOM 709 C C . GLU A 1 91 ? -4.307 0.080 -5.426 1.00 97.06 91 GLU A C 1
ATOM 711 O O . GLU A 1 91 ? -5.146 0.062 -4.523 1.00 97.06 91 GLU A O 1
ATOM 716 N N . LEU A 1 92 ? -4.011 -1.033 -6.109 1.00 96.69 92 LEU A N 1
ATOM 717 C CA . LEU A 1 92 ? -4.598 -2.336 -5.772 1.00 96.69 92 LEU A CA 1
ATOM 718 C C . LEU A 1 92 ? -4.076 -2.872 -4.436 1.00 96.69 92 LEU A C 1
ATOM 720 O O . LEU A 1 92 ? -4.883 -3.335 -3.632 1.00 96.69 92 LEU A O 1
ATOM 724 N N . PHE A 1 93 ? -2.769 -2.782 -4.166 1.00 96.94 93 PHE A N 1
ATOM 725 C CA . PHE A 1 93 ? -2.216 -3.123 -2.847 1.00 96.94 93 PHE A CA 1
ATOM 726 C C . PHE A 1 93 ? -2.922 -2.333 -1.746 1.00 96.94 93 PHE A C 1
ATOM 728 O O . PHE A 1 93 ? -3.400 -2.929 -0.788 1.00 96.94 93 PHE A O 1
ATOM 735 N N . SER A 1 94 ? -3.085 -1.022 -1.926 1.00 95.94 94 SER A N 1
ATOM 736 C CA . SER A 1 94 ? -3.833 -0.169 -1.000 1.00 95.94 94 SER A CA 1
ATOM 737 C C . SER A 1 94 ? -5.240 -0.705 -0.713 1.00 95.94 94 SER A C 1
ATOM 739 O O . SER A 1 94 ? -5.622 -0.863 0.448 1.00 95.94 94 SER A O 1
ATOM 741 N N . TYR A 1 95 ? -5.992 -1.069 -1.757 1.00 96.62 95 TYR A N 1
ATOM 742 C CA . TYR A 1 95 ? -7.321 -1.664 -1.611 1.00 96.62 95 TYR A CA 1
ATOM 743 C C . TYR A 1 95 ? -7.293 -2.962 -0.788 1.00 96.62 95 TYR A C 1
ATOM 745 O O . TYR A 1 95 ? -8.081 -3.111 0.150 1.00 96.62 95 TYR A O 1
ATOM 753 N N . TYR A 1 96 ? -6.391 -3.894 -1.108 1.00 96.69 96 TYR A N 1
ATOM 754 C CA . TYR A 1 96 ? -6.281 -5.168 -0.391 1.00 96.69 96 TYR A CA 1
ATOM 755 C C . TYR A 1 96 ? -5.819 -4.992 1.058 1.00 96.69 96 TYR A C 1
ATOM 757 O O . TYR A 1 96 ? -6.311 -5.698 1.935 1.00 96.69 96 TYR A O 1
ATOM 765 N N . ALA A 1 97 ? -4.955 -4.016 1.324 1.00 95.81 97 ALA A N 1
ATOM 766 C CA . ALA A 1 97 ? -4.453 -3.724 2.660 1.00 95.81 97 ALA A CA 1
ATOM 767 C C . ALA A 1 97 ? -5.565 -3.250 3.614 1.00 95.81 97 ALA A C 1
ATOM 769 O O . ALA A 1 97 ? -5.521 -3.529 4.810 1.00 95.81 97 ALA A O 1
ATOM 770 N N . VAL A 1 98 ? -6.591 -2.556 3.100 1.00 96.44 98 VAL A N 1
ATOM 771 C CA . VAL A 1 98 ? -7.665 -1.984 3.934 1.00 96.44 98 VAL A CA 1
ATOM 772 C C . VAL A 1 98 ? -8.990 -2.740 3.876 1.00 96.44 98 VAL A C 1
ATOM 774 O O . VAL A 1 98 ? -9.822 -2.572 4.770 1.00 96.44 98 VAL A O 1
ATOM 777 N N . ARG A 1 99 ? -9.238 -3.566 2.849 1.00 95.5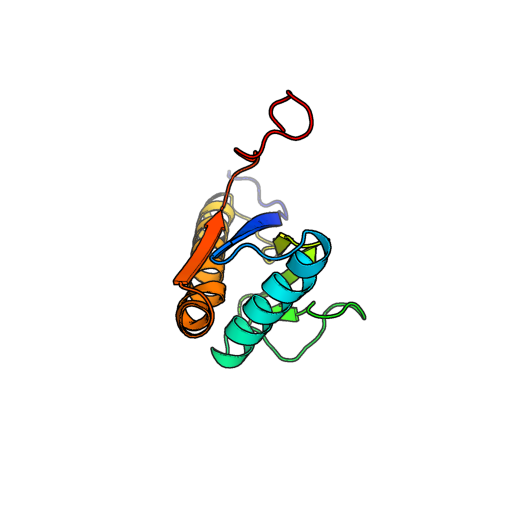6 99 ARG A N 1
ATOM 778 C CA . ARG A 1 99 ? -10.577 -4.142 2.608 1.00 95.56 99 ARG A CA 1
ATOM 779 C C . ARG A 1 99 ? -11.113 -4.962 3.783 1.00 95.56 99 ARG A C 1
ATOM 781 O O . ARG A 1 99 ? -12.289 -4.828 4.117 1.00 95.56 99 ARG A O 1
ATOM 788 N N . ASN A 1 100 ? -10.255 -5.755 4.423 1.00 93.31 100 ASN A N 1
ATOM 789 C CA . ASN A 1 100 ? -10.628 -6.632 5.535 1.00 93.31 100 ASN A CA 1
ATOM 790 C C . ASN A 1 100 ? -10.595 -5.900 6.883 1.00 93.31 100 ASN A C 1
ATOM 792 O O . ASN A 1 100 ? -11.258 -6.316 7.834 1.00 93.31 100 ASN A O 1
ATOM 796 N N . LEU A 1 101 ? -9.915 -4.749 6.959 1.00 95.94 101 LEU A N 1
ATOM 797 C CA . LEU A 1 101 ? -9.880 -3.917 8.164 1.00 95.94 101 LEU A CA 1
ATOM 798 C C . LEU A 1 101 ? -11.242 -3.293 8.503 1.00 95.94 101 LEU A C 1
ATOM 800 O O . LEU A 1 101 ? -11.466 -2.873 9.638 1.00 95.94 101 LEU A O 1
ATOM 804 N N . LYS A 1 102 ? -12.196 -3.320 7.565 1.00 92.25 102 LYS A N 1
ATOM 805 C CA . LYS A 1 102 ? -13.609 -2.982 7.801 1.00 92.25 102 LYS A CA 1
ATOM 806 C C . LYS A 1 102 ? -14.286 -3.868 8.856 1.00 92.25 102 LYS A C 1
ATOM 808 O O . LYS A 1 102 ? -15.334 -3.497 9.370 1.00 92.25 102 LYS A O 1
ATOM 813 N N . GLY A 1 103 ? -13.710 -5.028 9.188 1.00 92.38 103 GLY A N 1
ATOM 814 C CA . GLY A 1 103 ? -14.164 -5.846 10.317 1.00 92.38 103 GLY A CA 1
ATOM 815 C C . GLY A 1 103 ? -13.809 -5.259 11.692 1.00 92.38 103 GLY A C 1
ATOM 816 O O . GLY A 1 103 ? -14.451 -5.606 12.679 1.00 92.38 103 GLY A O 1
ATOM 817 N N . TYR A 1 104 ? -12.814 -4.367 11.759 1.00 93.31 104 TYR A N 1
ATOM 818 C CA . TYR A 1 104 ? -12.325 -3.742 12.995 1.00 93.31 104 TYR A CA 1
ATOM 819 C C . TYR A 1 104 ? -12.769 -2.284 13.140 1.00 93.31 104 TYR A C 1
ATOM 821 O O . TYR A 1 104 ? -12.981 -1.810 14.256 1.00 93.31 104 TYR A O 1
ATOM 829 N N . PHE A 1 105 ? -12.912 -1.573 12.022 1.00 95.50 105 PHE A N 1
ATOM 830 C CA . PHE A 1 105 ? -13.221 -0.147 11.993 1.00 95.50 105 PHE A CA 1
ATOM 831 C C . PHE A 1 105 ? -14.497 0.120 11.203 1.00 95.50 105 PHE A C 1
ATOM 833 O O . PHE A 1 105 ? -14.753 -0.520 10.184 1.00 95.50 105 PHE A O 1
ATOM 840 N N . ARG A 1 106 ? -15.275 1.118 11.638 1.00 93.62 106 ARG A N 1
ATOM 841 C CA . ARG A 1 106 ? -16.470 1.562 10.905 1.00 93.62 106 ARG A CA 1
ATOM 842 C C . ARG A 1 106 ? -16.090 2.112 9.533 1.00 93.62 106 ARG A C 1
ATOM 844 O O . ARG A 1 106 ? -16.779 1.861 8.549 1.00 93.62 106 ARG A O 1
ATOM 851 N N . GLU A 1 107 ? -14.996 2.864 9.489 1.00 94.44 107 GLU A N 1
ATOM 852 C CA . GLU A 1 107 ? -14.406 3.408 8.268 1.00 94.44 107 GLU A CA 1
ATOM 853 C C . GLU A 1 107 ? -12.898 3.169 8.312 1.00 94.44 107 GLU A C 1
ATOM 855 O O . GLU A 1 107 ? -12.288 3.252 9.376 1.00 94.44 107 GLU A O 1
ATOM 860 N N . ILE A 1 108 ? -12.309 2.863 7.162 1.00 95.44 108 ILE A N 1
ATOM 861 C CA . ILE A 1 108 ? -10.871 2.692 6.966 1.00 95.44 108 ILE A CA 1
ATOM 862 C C . ILE A 1 108 ? -10.562 3.163 5.552 1.00 95.44 108 ILE A C 1
ATOM 864 O O . ILE A 1 108 ? -11.200 2.713 4.597 1.00 95.44 108 ILE A O 1
ATOM 868 N N . ASN A 1 109 ? -9.614 4.082 5.424 1.00 94.62 109 ASN A N 1
ATOM 869 C CA . ASN A 1 109 ? -9.237 4.649 4.140 1.00 94.62 109 ASN A CA 1
ATOM 870 C C . ASN A 1 109 ? -7.719 4.713 4.022 1.00 94.62 109 ASN A C 1
ATOM 872 O O . ASN A 1 109 ? -7.017 4.943 5.006 1.00 94.62 109 ASN A O 1
ATOM 876 N N . ALA A 1 110 ? -7.248 4.548 2.793 1.00 95.75 110 ALA A N 1
ATOM 877 C CA . ALA A 1 110 ? -5.889 4.837 2.382 1.00 95.75 110 ALA A CA 1
ATOM 878 C C . ALA A 1 110 ? -5.952 5.847 1.231 1.00 95.75 110 ALA A C 1
ATOM 880 O O . ALA A 1 110 ? -6.761 5.697 0.311 1.00 95.75 110 ALA A O 1
ATOM 881 N N . TYR A 1 111 ? -5.140 6.894 1.311 1.00 95.38 111 TYR A N 1
ATOM 882 C CA . TYR A 1 111 ? -5.158 8.017 0.388 1.00 95.38 111 TYR A CA 1
ATOM 883 C C . TYR A 1 111 ? -3.838 8.092 -0.353 1.00 95.38 111 TYR A C 1
ATOM 885 O O . TYR A 1 111 ? -2.770 8.142 0.249 1.00 95.38 111 TYR A O 1
ATOM 893 N N . LYS A 1 112 ? -3.943 8.148 -1.677 1.00 96.50 112 LYS A N 1
ATOM 894 C CA . LYS A 1 112 ? -2.843 8.515 -2.557 1.00 96.50 112 LYS A CA 1
ATOM 895 C C . LYS A 1 112 ? -2.958 9.998 -2.877 1.00 96.50 112 LYS A C 1
ATOM 897 O O . LYS A 1 112 ? -3.602 10.397 -3.848 1.00 96.50 112 LYS A O 1
ATOM 902 N N . ASN A 1 113 ? -2.414 10.813 -1.991 1.00 93.81 113 ASN A N 1
ATOM 903 C CA . ASN A 1 113 ? -2.368 12.264 -2.091 1.00 93.81 113 ASN A CA 1
ATOM 904 C C . ASN A 1 113 ? -1.123 12.778 -1.350 1.00 93.81 113 ASN A C 1
ATOM 906 O O . ASN A 1 113 ? -0.330 11.992 -0.852 1.00 93.81 113 ASN A O 1
ATOM 910 N N . ASN A 1 114 ? -0.940 14.098 -1.306 1.00 92.81 114 ASN A N 1
ATOM 911 C CA . ASN A 1 114 ? 0.257 14.714 -0.720 1.00 92.81 114 ASN A CA 1
ATOM 912 C C . ASN A 1 114 ? -0.050 15.686 0.424 1.00 92.81 114 ASN A C 1
ATOM 914 O O . ASN A 1 114 ? 0.861 16.334 0.921 1.00 92.81 114 ASN A O 1
ATOM 918 N N . VAL A 1 115 ? -1.325 15.851 0.785 1.00 88.06 115 VAL A N 1
ATOM 919 C CA . VAL A 1 115 ? -1.776 16.860 1.755 1.00 88.06 115 VAL A CA 1
ATOM 920 C C . VAL A 1 115 ? -2.885 16.305 2.635 1.00 88.06 115 VAL A C 1
ATOM 922 O O . VAL A 1 115 ? -3.666 15.448 2.204 1.00 88.06 115 VAL A O 1
ATOM 925 N N . SER A 1 116 ? -2.984 16.825 3.854 1.00 81.38 116 SER A N 1
ATOM 926 C CA . SER A 1 116 ? -4.050 16.494 4.788 1.00 81.38 116 SER A CA 1
ATOM 927 C C . SER A 1 116 ? -5.133 17.573 4.768 1.00 81.38 116 SER A C 1
ATOM 929 O O . SER A 1 116 ? -4.932 18.714 4.362 1.00 81.38 116 SER A O 1
ATOM 931 N N . ASN A 1 117 ? -6.338 17.218 5.208 1.00 73.81 117 ASN A N 1
ATOM 932 C CA . ASN A 1 117 ? -7.378 18.199 5.524 1.00 73.81 117 ASN A CA 1
ATOM 933 C C . ASN A 1 117 ? -7.411 18.545 7.023 1.00 73.81 117 ASN A C 1
ATOM 935 O O . ASN A 1 117 ? -8.265 19.324 7.455 1.00 73.81 117 ASN A O 1
ATOM 939 N N . VAL A 1 118 ? -6.504 17.964 7.814 1.00 66.44 118 VAL A N 1
ATOM 940 C CA . VAL A 1 118 ? -6.344 18.254 9.236 1.00 66.44 118 VAL A CA 1
ATOM 941 C C . VAL A 1 118 ? -5.525 19.529 9.378 1.00 66.44 118 VAL A C 1
ATOM 943 O O . VAL A 1 118 ? -4.373 19.586 8.972 1.00 66.44 118 VAL A O 1
ATOM 946 N N . LYS A 1 119 ? -6.129 20.558 9.973 1.00 53.91 119 LYS A N 1
ATOM 947 C CA . LYS A 1 119 ? -5.402 21.758 10.383 1.00 53.91 119 LYS A CA 1
ATOM 948 C C . LYS A 1 119 ? -4.711 21.489 11.713 1.00 53.91 119 LYS A C 1
ATOM 950 O O . LYS A 1 119 ? -5.394 21.428 12.734 1.00 53.91 119 LYS A O 1
ATOM 955 N N . GLU A 1 120 ? -3.390 21.382 11.717 1.00 54.06 120 GLU A N 1
ATOM 956 C CA . GLU A 1 120 ? -2.623 21.643 12.936 1.00 54.06 120 GLU A CA 1
ATOM 957 C C . GLU A 1 120 ? -2.465 23.166 13.085 1.00 54.06 120 GLU A C 1
ATOM 959 O O . GLU A 1 120 ? -2.094 23.869 12.145 1.00 54.06 120 GLU A O 1
ATOM 964 N N . ASP A 1 121 ? -2.856 23.697 14.246 1.00 52.59 121 ASP A N 1
ATOM 965 C CA . ASP A 1 121 ? -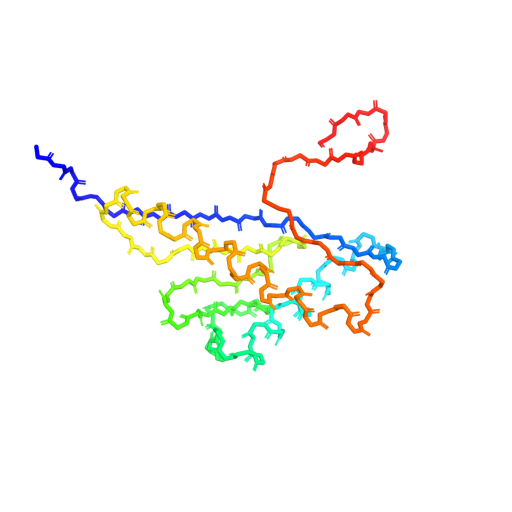2.572 25.066 14.700 1.00 52.59 121 ASP A CA 1
ATOM 966 C C . ASP A 1 121 ? -2.854 26.214 13.704 1.00 52.59 121 ASP A C 1
ATOM 968 O O . ASP A 1 121 ? -2.146 27.217 13.643 1.00 52.59 121 ASP A O 1
ATOM 972 N N . GLY A 1 122 ? -3.947 26.114 12.941 1.00 44.12 122 GLY A N 1
ATOM 973 C CA . GLY A 1 122 ? -4.443 27.212 12.100 1.00 44.12 122 GLY A CA 1
ATOM 974 C C . GLY A 1 122 ? -3.821 27.314 10.702 1.00 44.12 122 GLY A C 1
ATOM 975 O O . GLY A 1 122 ? -4.207 28.211 9.948 1.00 44.12 122 GLY A O 1
ATOM 976 N N . GLY A 1 123 ? -2.939 26.386 10.323 1.00 41.81 123 GLY A N 1
ATOM 977 C CA . GLY A 1 123 ? -2.416 26.226 8.963 1.00 41.81 123 GLY A CA 1
ATOM 978 C C . GLY A 1 123 ? -2.992 25.002 8.247 1.00 41.81 123 GLY A C 1
ATOM 979 O O . GLY A 1 123 ? -3.531 24.100 8.882 1.00 41.81 123 GLY A O 1
ATOM 980 N N . TRP A 1 124 ? -2.911 24.990 6.915 1.00 40.47 124 TRP A N 1
ATOM 981 C CA . TRP A 1 124 ? -3.092 23.769 6.123 1.00 40.47 124 TRP A CA 1
ATOM 982 C C . TRP A 1 124 ? -1.733 23.074 6.028 1.00 40.47 124 TRP A C 1
ATOM 984 O O . TRP A 1 124 ? -0.769 23.733 5.632 1.00 40.47 124 TRP A O 1
ATOM 994 N N . THR A 1 125 ? -1.662 21.798 6.399 1.00 50.34 125 THR A N 1
ATOM 995 C CA . THR A 1 125 ? -0.516 20.923 6.126 1.00 50.34 125 THR A CA 1
ATOM 996 C C . THR A 1 125 ? -0.823 19.984 4.967 1.00 50.34 125 THR A C 1
ATOM 998 O O . THR A 1 125 ? -1.898 19.341 4.957 1.00 50.34 125 THR A O 1
#

Secondary structure (DSSP, 8-state):
------B--EEEEEEEEESPPPGGGHHHHHHHHHHHHHHTT-EEEEESSSSTT-EEETTS-EEEEETTEEEEEPPPBSSHHHHHHHHHHHHHHHHHHHHGGGGT-SEEEEE-SS--S--STTS--

Radius of gyration: 15.53 Å; chains: 1; bounding box: 34×41×48 Å